Protein AF-A0A7C6DF35-F1 (afdb_monomer_lite)

Sequence (148 aa):
MKRKTLKITSYVAFIFALYNIFTLATGIDVTMYKDLLTVEELESFQSLLRTTTFISCILNLVVGYFFYKYTRLDDEALLAKRRYVIYFSIICIFFSLFVGILGFMSTGKNSTQNAIANRLLELEKLHREGLITDEEYERKKDDILNQL

Structure (mmCIF, N/CA/C/O backbone):
data_AF-A0A7C6DF35-F1
#
_entry.id   AF-A0A7C6DF35-F1
#
loop_
_atom_site.group_PDB
_atom_site.id
_atom_site.type_symbol
_atom_site.label_atom_id
_atom_site.label_alt_id
_atom_site.label_comp_id
_atom_site.label_asym_id
_atom_site.label_entity_id
_atom_site.label_seq_id
_atom_site.pdbx_PDB_ins_code
_atom_site.Cartn_x
_atom_site.Cartn_y
_atom_site.Cartn_z
_atom_site.occupancy
_atom_site.B_iso_or_equiv
_atom_site.auth_seq_id
_atom_site.auth_comp_id
_atom_site.auth_asym_id
_atom_site.auth_atom_id
_atom_site.pdbx_PDB_model_num
ATOM 1 N N . MET A 1 1 ? 17.637 -6.304 -22.166 1.00 73.94 1 MET A N 1
ATOM 2 C CA . MET A 1 1 ? 16.283 -6.244 -21.564 1.00 73.94 1 MET A CA 1
ATOM 3 C C . MET A 1 1 ? 15.316 -5.889 -22.678 1.00 73.94 1 MET A C 1
ATOM 5 O O . MET A 1 1 ? 15.603 -4.944 -23.397 1.00 73.94 1 MET A O 1
ATOM 9 N N . LYS A 1 2 ? 14.242 -6.656 -22.894 1.00 85.62 2 LYS A N 1
ATOM 10 C CA . LYS A 1 2 ? 13.338 -6.420 -24.034 1.00 85.62 2 LYS A CA 1
ATOM 11 C C . LYS A 1 2 ? 12.440 -5.208 -23.747 1.00 85.62 2 LYS A C 1
ATOM 13 O O . LYS A 1 2 ? 11.856 -5.134 -22.669 1.00 85.62 2 LYS A O 1
ATOM 18 N N . ARG A 1 3 ? 12.272 -4.291 -24.712 1.00 87.25 3 ARG A N 1
ATOM 19 C CA . ARG A 1 3 ? 11.403 -3.096 -24.579 1.00 87.25 3 ARG A CA 1
ATOM 20 C C . ARG A 1 3 ? 9.970 -3.448 -24.164 1.00 87.25 3 ARG A C 1
ATOM 22 O O . ARG A 1 3 ? 9.371 -2.753 -23.349 1.00 87.25 3 ARG A O 1
ATOM 29 N N . LYS A 1 4 ? 9.452 -4.579 -24.662 1.00 89.06 4 LYS A N 1
ATOM 30 C CA . LYS A 1 4 ? 8.141 -5.126 -24.277 1.00 89.06 4 LYS A CA 1
ATOM 31 C C . LYS A 1 4 ? 8.035 -5.365 -22.766 1.00 89.06 4 LYS A C 1
ATOM 33 O O . LYS A 1 4 ? 7.031 -4.990 -22.175 1.00 89.06 4 LYS A O 1
ATOM 38 N N . THR A 1 5 ? 9.074 -5.928 -22.144 1.00 87.00 5 THR A N 1
ATOM 39 C CA . THR A 1 5 ? 9.123 -6.152 -20.690 1.00 87.00 5 THR A CA 1
ATOM 40 C C . THR A 1 5 ? 9.025 -4.832 -19.943 1.00 87.00 5 THR A C 1
ATOM 42 O O . THR A 1 5 ? 8.190 -4.696 -19.065 1.00 87.00 5 THR A O 1
ATOM 45 N N . LEU A 1 6 ? 9.806 -3.834 -20.355 1.00 88.88 6 LEU A N 1
ATOM 46 C CA . LEU A 1 6 ? 9.829 -2.522 -19.715 1.00 88.88 6 LEU A CA 1
ATOM 47 C C . LEU A 1 6 ? 8.467 -1.811 -19.769 1.00 88.88 6 LEU A C 1
ATOM 49 O O . LEU A 1 6 ? 8.023 -1.224 -18.785 1.00 88.88 6 LEU A O 1
ATOM 53 N N . LYS A 1 7 ? 7.779 -1.920 -20.913 1.00 90.81 7 LYS A N 1
ATOM 54 C CA . LYS A 1 7 ? 6.426 -1.388 -21.096 1.00 90.81 7 LYS A CA 1
ATOM 55 C C . LYS A 1 7 ? 5.430 -2.076 -20.158 1.00 90.81 7 LYS A C 1
ATOM 57 O O . LYS A 1 7 ? 4.659 -1.395 -19.491 1.00 90.81 7 LYS A O 1
ATOM 62 N N . ILE A 1 8 ? 5.490 -3.404 -20.050 1.00 89.94 8 ILE A N 1
ATOM 63 C CA . ILE A 1 8 ? 4.659 -4.163 -19.104 1.00 89.94 8 ILE A CA 1
ATOM 64 C C . ILE A 1 8 ? 4.950 -3.723 -17.665 1.00 89.94 8 ILE A C 1
ATOM 66 O O . ILE A 1 8 ? 4.018 -3.394 -16.941 1.00 89.94 8 ILE A O 1
ATOM 70 N N . THR A 1 9 ? 6.222 -3.631 -17.267 1.00 89.19 9 THR A N 1
ATOM 71 C CA . THR A 1 9 ? 6.603 -3.191 -15.917 1.00 89.19 9 THR A CA 1
ATOM 72 C C . THR A 1 9 ? 6.098 -1.780 -15.613 1.00 89.19 9 THR A C 1
ATOM 74 O O . THR A 1 9 ? 5.626 -1.537 -14.507 1.00 89.19 9 THR A O 1
ATOM 77 N N . SER A 1 10 ? 6.118 -0.864 -16.591 1.00 92.56 10 SER A N 1
ATOM 78 C CA . SER A 1 10 ? 5.552 0.479 -16.408 1.00 92.56 10 SER A CA 1
ATOM 79 C C . SER A 1 10 ? 4.046 0.455 -16.133 1.00 92.56 10 SER A C 1
ATOM 81 O O . SER A 1 10 ? 3.584 1.127 -15.216 1.00 92.56 10 SER A O 1
ATOM 83 N N . TYR A 1 11 ? 3.283 -0.368 -16.861 1.00 92.62 11 TYR A N 1
ATOM 84 C CA . TYR A 1 11 ? 1.843 -0.503 -16.633 1.00 92.62 11 TYR A CA 1
ATOM 85 C C . TYR A 1 11 ? 1.525 -1.159 -15.295 1.00 92.62 11 TYR A C 1
ATOM 87 O O . TYR A 1 11 ? 0.626 -0.702 -14.599 1.00 92.62 11 TYR A O 1
ATOM 95 N N . VAL A 1 12 ? 2.288 -2.181 -14.908 1.00 90.56 12 VAL A N 1
ATOM 96 C CA . VAL A 1 12 ? 2.152 -2.822 -13.595 1.00 90.56 12 VAL A CA 1
ATOM 97 C C . VAL A 1 12 ? 2.377 -1.806 -12.472 1.00 90.56 12 VAL A C 1
ATOM 99 O O . VAL A 1 12 ? 1.575 -1.747 -11.545 1.00 90.56 12 VAL A O 1
ATOM 102 N N . ALA A 1 13 ? 3.399 -0.952 -12.580 1.00 90.38 13 ALA A N 1
ATOM 103 C CA . ALA A 1 13 ? 3.642 0.106 -11.600 1.00 90.38 13 ALA A CA 1
ATOM 104 C C . ALA A 1 13 ? 2.468 1.101 -11.513 1.00 90.38 13 ALA A C 1
ATOM 106 O O . ALA A 1 13 ? 2.035 1.444 -10.415 1.00 90.38 13 ALA A O 1
ATOM 107 N N . PHE A 1 14 ? 1.888 1.511 -12.647 1.00 93.00 14 PHE A N 1
ATOM 108 C CA . PHE A 1 14 ? 0.704 2.379 -12.642 1.00 93.00 14 PHE A CA 1
ATOM 109 C C . PHE A 1 14 ? -0.530 1.708 -12.029 1.00 93.00 14 PHE A C 1
ATOM 111 O O . PHE A 1 14 ? -1.252 2.353 -11.275 1.00 93.00 14 PHE A O 1
ATOM 118 N N . ILE A 1 15 ? -0.758 0.420 -12.300 1.00 91.12 15 ILE A N 1
ATOM 119 C CA . ILE A 1 15 ? -1.860 -0.339 -11.692 1.00 91.12 15 ILE A CA 1
ATOM 120 C C . ILE A 1 15 ? -1.689 -0.404 -10.170 1.00 91.12 15 ILE A C 1
ATOM 122 O O . ILE A 1 15 ? -2.646 -0.148 -9.444 1.00 91.12 15 ILE A O 1
ATOM 126 N N . PHE A 1 16 ? -0.477 -0.668 -9.671 1.00 88.00 16 PHE A N 1
ATOM 127 C CA . PHE A 1 16 ? -0.211 -0.651 -8.229 1.00 88.00 16 PHE A CA 1
ATOM 128 C C . PHE A 1 16 ? -0.390 0.736 -7.607 1.00 88.00 16 PHE A C 1
ATOM 130 O O . PHE A 1 16 ? -0.909 0.843 -6.499 1.00 88.00 16 PHE A O 1
ATOM 137 N N . ALA A 1 17 ? -0.009 1.805 -8.308 1.00 90.44 17 ALA A N 1
ATOM 138 C CA . ALA A 1 17 ? -0.283 3.160 -7.840 1.00 90.44 17 ALA A CA 1
ATOM 139 C C . ALA A 1 17 ? -1.793 3.427 -7.726 1.00 90.44 17 ALA A C 1
ATOM 141 O O . ALA A 1 17 ? -2.242 3.928 -6.700 1.00 90.44 17 ALA A O 1
ATOM 142 N N . LEU A 1 18 ? -2.584 3.038 -8.733 1.00 90.25 18 LEU A N 1
ATOM 143 C CA . LEU A 1 18 ? -4.046 3.164 -8.694 1.00 90.25 18 LEU A CA 1
ATOM 144 C C . LEU A 1 18 ? -4.664 2.350 -7.553 1.00 90.25 18 LEU A C 1
ATOM 146 O O . LEU A 1 18 ? -5.542 2.852 -6.857 1.00 90.25 18 LEU A O 1
ATOM 150 N N . TYR A 1 19 ? -4.174 1.131 -7.327 1.00 87.06 19 TYR A N 1
ATOM 151 C CA . TYR A 1 19 ? -4.583 0.315 -6.188 1.00 87.06 19 TYR A CA 1
ATOM 152 C C . TYR A 1 19 ? -4.292 1.020 -4.855 1.00 87.06 19 TYR A C 1
ATOM 154 O O . TYR A 1 19 ? -5.174 1.123 -4.012 1.00 87.06 19 TYR A O 1
ATOM 162 N N . ASN A 1 20 ? -3.094 1.586 -4.682 1.00 86.69 20 ASN A N 1
ATOM 163 C CA . ASN A 1 20 ? -2.745 2.329 -3.468 1.00 86.69 20 ASN A CA 1
ATOM 164 C C . ASN A 1 20 ? -3.617 3.582 -3.276 1.00 86.69 20 ASN A C 1
ATOM 166 O O . ASN A 1 20 ? -3.993 3.887 -2.146 1.00 86.69 20 ASN A O 1
ATOM 170 N N . ILE A 1 21 ? -3.966 4.294 -4.355 1.00 88.25 21 ILE A N 1
ATOM 171 C CA . ILE A 1 21 ? -4.901 5.433 -4.305 1.00 88.25 21 ILE A CA 1
ATOM 172 C C . ILE A 1 21 ? -6.273 4.969 -3.825 1.00 88.25 21 ILE A C 1
ATOM 174 O O . ILE A 1 21 ? -6.862 5.609 -2.958 1.00 88.25 21 ILE A O 1
ATOM 178 N N . PHE A 1 22 ? -6.767 3.853 -4.363 1.00 85.25 22 PHE A N 1
ATOM 179 C CA . PHE A 1 22 ? -8.034 3.274 -3.937 1.00 85.25 22 PHE A CA 1
ATOM 180 C C . PHE A 1 22 ? -8.005 2.912 -2.447 1.00 85.25 22 PHE A C 1
ATOM 182 O O . PHE A 1 22 ? -8.880 3.356 -1.715 1.00 85.25 22 PHE A O 1
ATOM 189 N N . THR A 1 23 ? -6.959 2.225 -1.979 1.00 83.00 23 THR A N 1
ATOM 190 C CA . THR A 1 23 ? -6.769 1.879 -0.559 1.00 83.00 23 THR A CA 1
ATOM 191 C C . THR A 1 23 ? -6.755 3.112 0.350 1.00 83.00 23 THR A C 1
ATOM 193 O O . THR A 1 23 ? -7.338 3.101 1.432 1.00 83.00 23 THR A O 1
ATOM 196 N N . LEU A 1 24 ? -6.114 4.204 -0.079 1.00 85.25 24 LEU A N 1
ATOM 197 C CA . LEU A 1 24 ? -6.136 5.468 0.663 1.00 85.25 24 LEU A CA 1
ATOM 198 C C . LEU A 1 24 ? -7.535 6.092 0.695 1.00 85.25 24 LEU A C 1
ATOM 200 O O . LEU A 1 24 ? -7.938 6.609 1.735 1.00 85.25 24 LEU A O 1
ATOM 204 N N . ALA A 1 25 ? -8.269 6.036 -0.419 1.00 80.00 25 ALA A N 1
ATOM 205 C CA . ALA A 1 25 ? -9.609 6.604 -0.543 1.00 80.00 25 ALA A CA 1
ATOM 206 C C . ALA A 1 25 ? -10.658 5.827 0.267 1.00 80.00 25 ALA A C 1
ATOM 208 O O . ALA A 1 25 ? -11.532 6.439 0.875 1.00 80.00 25 ALA A O 1
ATOM 209 N N . THR A 1 26 ? -10.564 4.496 0.311 1.00 79.06 26 THR A N 1
ATOM 210 C CA . THR A 1 26 ? -11.449 3.649 1.127 1.00 79.06 26 THR A CA 1
ATOM 211 C C . THR A 1 26 ? -11.113 3.695 2.614 1.00 79.06 26 THR A C 1
ATOM 213 O O . THR A 1 26 ? -11.921 3.274 3.436 1.00 79.06 26 THR A O 1
ATOM 216 N N . GLY A 1 27 ? -9.935 4.216 2.962 1.00 76.75 27 GLY A N 1
ATOM 217 C CA . GLY A 1 27 ? -9.399 4.179 4.312 1.00 76.75 27 GLY A CA 1
ATOM 218 C C . GLY A 1 27 ? -8.765 2.827 4.645 1.00 76.75 27 GLY A C 1
ATOM 219 O O . GLY A 1 27 ? -9.143 1.781 4.123 1.00 76.75 27 GLY A O 1
ATOM 220 N N . ILE A 1 28 ? -7.773 2.877 5.533 1.00 77.56 28 ILE A N 1
ATOM 221 C CA . ILE A 1 28 ? -7.116 1.703 6.113 1.00 77.56 28 ILE A CA 1
ATOM 222 C C . ILE A 1 28 ? -7.735 1.486 7.493 1.00 77.56 28 ILE A C 1
ATOM 224 O O . ILE A 1 28 ? -7.600 2.356 8.363 1.00 77.56 28 ILE A O 1
ATOM 228 N N . ASP A 1 29 ? -8.432 0.368 7.673 1.00 74.62 29 ASP A N 1
ATOM 229 C CA . ASP A 1 29 ? -9.060 -0.015 8.936 1.00 74.62 29 ASP A CA 1
ATOM 230 C C . ASP A 1 29 ? -8.077 -0.841 9.774 1.00 74.62 29 ASP A C 1
ATOM 232 O O . ASP A 1 29 ? -7.651 -1.909 9.372 1.00 74.62 29 ASP A O 1
ATOM 236 N N . VAL A 1 30 ? -7.673 -0.353 10.943 1.00 76.31 30 VAL A N 1
ATOM 237 C CA . VAL A 1 30 ? -6.742 -1.077 11.830 1.00 76.31 30 VAL A CA 1
ATOM 238 C C . VAL A 1 30 ? -7.447 -1.693 13.036 1.00 76.31 30 VAL A C 1
ATOM 240 O O . VAL A 1 30 ? -6.792 -2.133 13.974 1.00 76.31 30 VAL A O 1
ATOM 243 N N . THR A 1 31 ? -8.781 -1.754 13.034 1.00 72.00 31 THR A N 1
ATOM 244 C CA . THR A 1 31 ? -9.586 -2.220 14.177 1.00 72.00 31 THR A CA 1
ATOM 245 C C . THR A 1 31 ? -9.242 -3.628 14.662 1.00 72.00 31 THR A C 1
ATOM 247 O O . THR A 1 31 ? -9.450 -3.912 15.840 1.00 72.00 31 THR A O 1
ATOM 250 N N . MET A 1 32 ? -8.661 -4.479 13.811 1.00 71.19 32 MET A N 1
ATOM 251 C CA . MET A 1 32 ? -8.148 -5.799 14.195 1.00 71.19 32 MET A CA 1
ATOM 252 C C . MET A 1 32 ? -7.062 -5.738 15.289 1.00 71.19 32 MET A C 1
ATOM 254 O O . MET A 1 32 ? -6.876 -6.709 16.013 1.00 71.19 32 MET A O 1
ATOM 258 N N . TYR A 1 33 ? -6.369 -4.606 15.447 1.00 73.25 33 TYR A N 1
ATOM 259 C CA . TYR A 1 33 ? -5.295 -4.433 16.430 1.00 73.25 33 TYR A CA 1
ATOM 260 C C . TYR A 1 33 ? -5.742 -3.773 17.739 1.00 73.25 33 TYR A C 1
ATOM 262 O O . TYR A 1 33 ? -4.905 -3.530 18.603 1.00 73.25 33 TYR A O 1
ATOM 270 N N . LYS A 1 34 ? -7.041 -3.494 17.914 1.00 75.56 34 LYS A N 1
ATOM 271 C CA . LYS A 1 34 ? -7.570 -2.830 19.121 1.00 75.56 34 LYS A CA 1
ATOM 272 C C . LYS A 1 34 ? -7.282 -3.586 20.421 1.00 75.56 34 LYS A C 1
ATOM 274 O O . LYS A 1 34 ? -7.133 -2.946 21.452 1.00 75.56 34 LYS A O 1
ATOM 279 N N . ASP A 1 35 ? -7.176 -4.912 20.360 1.00 75.75 35 ASP A N 1
ATOM 280 C CA . ASP A 1 35 ? -6.895 -5.755 21.533 1.00 75.75 35 ASP A CA 1
ATOM 281 C C . ASP A 1 35 ? -5.389 -5.873 21.833 1.00 75.75 35 ASP A C 1
ATOM 283 O O . ASP A 1 35 ? -4.993 -6.369 22.884 1.00 75.75 35 ASP A O 1
ATOM 287 N N . LEU A 1 36 ? -4.540 -5.441 20.893 1.00 75.06 36 LEU A N 1
ATOM 288 C CA . LEU A 1 36 ? -3.078 -5.541 20.964 1.00 75.06 36 LEU A CA 1
ATOM 289 C C . LEU A 1 36 ? -2.405 -4.195 21.247 1.00 75.06 36 LEU A C 1
ATOM 291 O O . LEU A 1 36 ? -1.290 -4.178 21.759 1.00 75.06 36 LEU A O 1
ATOM 295 N N . LEU A 1 37 ? -3.052 -3.091 20.875 1.00 77.00 37 LEU A N 1
ATOM 296 C CA . LEU A 1 37 ? -2.496 -1.744 20.909 1.00 77.00 37 LEU A CA 1
ATOM 297 C C . LEU A 1 37 ? -3.410 -0.808 21.696 1.00 77.00 37 LEU A C 1
ATOM 299 O O . LEU A 1 37 ? -4.636 -0.888 21.612 1.00 77.00 37 LEU A O 1
ATOM 303 N N . THR A 1 38 ? -2.808 0.131 22.417 1.00 83.12 38 THR A N 1
ATOM 304 C CA . THR A 1 38 ? -3.532 1.260 23.008 1.00 83.12 38 THR A CA 1
ATOM 305 C C . THR A 1 38 ? -4.142 2.151 21.917 1.00 83.12 38 THR A C 1
ATOM 307 O O . THR A 1 38 ? -3.752 2.098 20.750 1.00 83.12 38 THR A O 1
ATOM 310 N N . VAL A 1 39 ? -5.102 3.009 22.283 1.00 77.88 39 VAL A N 1
ATOM 311 C CA . VAL A 1 39 ? -5.752 3.932 21.329 1.00 77.88 39 VAL A CA 1
ATOM 312 C C . VAL A 1 39 ? -4.727 4.836 20.631 1.00 77.88 39 VAL A C 1
ATOM 314 O O . VAL A 1 39 ? -4.791 5.006 19.416 1.00 77.88 39 VAL A O 1
ATOM 317 N N . GLU A 1 40 ? -3.749 5.357 21.374 1.00 79.75 40 GLU A N 1
ATOM 318 C CA . GLU A 1 40 ? -2.692 6.221 20.832 1.00 79.75 40 GLU A CA 1
ATOM 319 C C . GLU A 1 40 ? -1.771 5.462 19.859 1.00 79.75 40 GLU A C 1
ATOM 321 O O . GLU A 1 40 ? -1.459 5.946 18.768 1.00 79.75 40 GLU A O 1
ATOM 326 N N . GLU A 1 41 ? -1.389 4.228 20.202 1.00 80.81 41 GLU A N 1
ATOM 327 C CA . GLU A 1 41 ? -0.605 3.361 19.316 1.00 80.81 41 GLU A CA 1
ATOM 328 C C . GLU A 1 41 ? -1.377 2.993 18.046 1.00 80.81 41 GLU A C 1
ATOM 330 O O . GLU A 1 41 ? -0.788 2.925 16.967 1.00 80.81 41 GLU A O 1
ATOM 335 N N . LEU A 1 42 ? -2.694 2.802 18.147 1.00 82.19 42 LEU A N 1
ATOM 336 C CA . LEU A 1 42 ? -3.561 2.492 17.015 1.00 82.19 42 LEU A CA 1
ATOM 337 C C . LEU A 1 42 ? -3.648 3.663 16.027 1.00 82.19 42 LEU A C 1
ATOM 339 O O . LEU A 1 42 ? -3.529 3.460 14.817 1.00 82.19 42 LEU A O 1
ATOM 343 N N . GLU A 1 43 ? -3.824 4.887 16.529 1.00 81.56 43 GLU A N 1
ATOM 344 C CA . GLU A 1 43 ? -3.841 6.103 15.708 1.00 81.56 43 GLU A CA 1
ATOM 345 C C . GLU A 1 43 ? -2.485 6.344 15.035 1.00 81.56 43 GLU A C 1
ATOM 347 O O . GLU A 1 43 ? -2.418 6.610 13.829 1.00 81.56 43 GLU A O 1
ATOM 352 N N . SER A 1 44 ? -1.394 6.177 15.790 1.00 83.75 44 SER A N 1
ATOM 353 C CA . SER A 1 44 ? -0.026 6.267 15.272 1.00 83.75 44 SER A CA 1
ATOM 354 C C . SER A 1 44 ? 0.231 5.223 14.180 1.00 83.75 44 SER A C 1
ATOM 356 O O . SER A 1 44 ? 0.721 5.551 13.094 1.00 83.75 44 SER A O 1
ATOM 358 N N . PHE A 1 45 ? -0.192 3.977 14.406 1.00 84.50 45 PHE A N 1
ATOM 359 C CA . PHE A 1 45 ? -0.072 2.895 13.435 1.00 84.50 45 PHE A CA 1
ATOM 360 C C . PHE A 1 45 ? -0.890 3.171 12.168 1.00 84.50 45 PHE A C 1
ATOM 362 O O . PHE A 1 45 ? -0.377 3.035 11.055 1.00 84.50 45 PHE A O 1
ATOM 369 N N . GLN A 1 46 ? -2.132 3.642 12.301 1.00 85.56 46 GLN A N 1
ATOM 370 C CA . GLN A 1 46 ? -2.962 4.016 11.156 1.00 85.56 46 GLN A CA 1
ATOM 371 C C . GLN A 1 46 ? -2.338 5.163 10.347 1.00 85.56 46 GLN A C 1
ATOM 373 O O . GLN A 1 46 ? -2.337 5.126 9.112 1.00 85.56 46 GLN A O 1
ATOM 378 N N . SER A 1 47 ? -1.787 6.171 11.027 1.00 86.69 47 SER A N 1
ATOM 379 C CA . SER A 1 47 ? -1.079 7.291 10.401 1.00 86.69 47 SER A CA 1
ATOM 380 C C . SER A 1 47 ? 0.162 6.822 9.634 1.00 86.69 47 SER A C 1
ATOM 382 O O . SER A 1 47 ? 0.368 7.208 8.474 1.00 86.69 47 SER A O 1
ATOM 384 N N . LEU A 1 48 ? 0.945 5.916 10.230 1.00 87.25 48 LEU A N 1
ATOM 385 C CA . LEU A 1 48 ? 2.101 5.296 9.591 1.00 87.25 48 LEU A CA 1
ATOM 386 C C . LEU A 1 48 ? 1.688 4.545 8.319 1.00 87.25 48 LEU A C 1
ATOM 388 O O . LEU A 1 48 ? 2.248 4.804 7.255 1.00 87.25 48 LEU A O 1
ATOM 392 N N . LEU A 1 49 ? 0.662 3.689 8.391 1.00 87.00 49 LEU A N 1
ATOM 393 C CA . LEU A 1 49 ? 0.173 2.925 7.239 1.00 87.00 49 LEU A CA 1
ATOM 394 C C . LEU A 1 49 ? -0.287 3.824 6.090 1.00 87.00 49 LEU A C 1
ATOM 396 O O . LEU A 1 49 ? 0.067 3.579 4.931 1.00 87.00 49 LEU A O 1
ATOM 400 N N . ARG A 1 50 ? -1.040 4.889 6.389 1.00 87.38 50 ARG A N 1
ATOM 401 C CA . ARG A 1 50 ? -1.479 5.864 5.377 1.00 87.38 50 ARG A CA 1
ATOM 402 C C . ARG A 1 50 ? -0.285 6.559 4.731 1.00 87.38 50 ARG A C 1
ATOM 404 O O . ARG A 1 50 ? -0.207 6.634 3.506 1.00 87.38 50 ARG A O 1
ATOM 411 N N . THR A 1 51 ? 0.676 7.001 5.538 1.00 89.56 51 THR A N 1
ATOM 412 C CA . THR A 1 51 ? 1.881 7.687 5.056 1.00 89.56 51 THR A CA 1
ATOM 413 C C . THR A 1 51 ? 2.733 6.770 4.178 1.00 89.56 51 THR A C 1
ATOM 415 O O . THR A 1 51 ? 3.125 7.153 3.074 1.00 89.56 51 THR A O 1
ATOM 418 N N . THR A 1 52 ? 2.970 5.526 4.601 1.0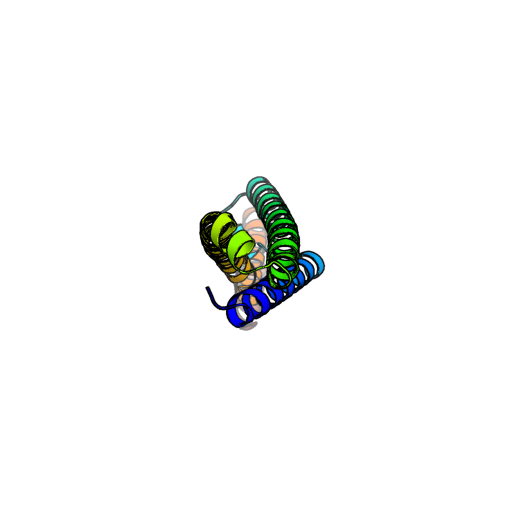0 88.19 52 THR A N 1
ATOM 419 C CA . THR A 1 52 ? 3.729 4.546 3.812 1.00 88.19 52 THR A CA 1
ATOM 420 C C . THR A 1 52 ? 3.012 4.193 2.506 1.00 88.19 52 THR A C 1
ATOM 422 O O . THR A 1 52 ? 3.654 4.116 1.456 1.00 88.19 52 THR A O 1
ATOM 425 N N . THR A 1 53 ? 1.685 4.042 2.532 1.00 88.50 53 THR A N 1
ATOM 426 C CA . THR A 1 53 ? 0.883 3.770 1.326 1.00 88.50 53 THR A CA 1
ATOM 427 C C . THR A 1 53 ? 0.949 4.937 0.338 1.00 88.50 53 THR A C 1
ATOM 429 O O . THR A 1 53 ? 1.127 4.727 -0.864 1.00 88.50 53 THR A O 1
ATOM 432 N N . PHE A 1 54 ? 0.895 6.175 0.836 1.00 91.00 54 PHE A N 1
ATOM 433 C CA . PHE A 1 54 ? 1.043 7.381 0.023 1.00 91.00 54 PHE A CA 1
ATOM 434 C C . PHE A 1 54 ? 2.428 7.480 -0.630 1.00 91.00 54 PHE A C 1
ATOM 436 O O . PHE A 1 54 ? 2.529 7.689 -1.841 1.00 91.00 54 PHE A O 1
ATOM 443 N N . ILE A 1 55 ? 3.499 7.239 0.132 1.00 91.12 55 ILE A N 1
ATOM 444 C CA . ILE A 1 55 ? 4.871 7.214 -0.401 1.00 91.12 55 ILE A CA 1
ATOM 445 C C . ILE A 1 55 ? 5.013 6.127 -1.475 1.00 91.12 55 ILE A C 1
ATOM 447 O O . ILE A 1 55 ? 5.560 6.385 -2.548 1.00 91.12 55 ILE A O 1
ATOM 451 N N . SER A 1 56 ? 4.476 4.930 -1.223 1.00 89.50 56 SER A N 1
ATOM 452 C CA . SER A 1 56 ? 4.481 3.817 -2.181 1.00 89.50 56 SER A CA 1
ATOM 453 C C . SER A 1 56 ? 3.745 4.169 -3.478 1.00 89.50 56 SER A C 1
ATOM 455 O O . SER A 1 56 ? 4.220 3.861 -4.573 1.00 89.50 56 SER A O 1
ATOM 457 N N . CYS A 1 57 ? 2.621 4.885 -3.386 1.00 91.38 57 CYS A N 1
ATOM 458 C CA . CYS A 1 57 ? 1.909 5.407 -4.550 1.00 91.38 57 CYS A CA 1
ATOM 459 C C . CYS A 1 57 ? 2.794 6.336 -5.395 1.00 91.38 57 CYS A C 1
ATOM 461 O O . CYS A 1 57 ? 2.945 6.111 -6.598 1.00 91.38 57 CYS A O 1
ATOM 463 N N . ILE A 1 58 ? 3.417 7.347 -4.779 1.00 92.38 58 ILE A N 1
ATOM 464 C CA . ILE A 1 58 ? 4.300 8.286 -5.489 1.00 92.38 58 ILE A CA 1
ATOM 465 C C . ILE A 1 58 ? 5.466 7.537 -6.138 1.00 92.38 58 ILE A C 1
ATOM 467 O O . ILE A 1 58 ? 5.757 7.750 -7.316 1.00 92.38 58 ILE A O 1
ATOM 471 N N . LEU A 1 59 ? 6.105 6.627 -5.399 1.00 91.31 59 LEU A N 1
ATOM 472 C CA . LEU A 1 59 ? 7.224 5.833 -5.896 1.00 91.31 59 LEU A CA 1
ATOM 473 C C . LEU A 1 59 ? 6.828 5.033 -7.146 1.00 91.31 59 LEU A C 1
ATOM 475 O O . LEU A 1 59 ? 7.531 5.079 -8.156 1.00 91.31 59 LEU A O 1
ATOM 479 N N . ASN A 1 60 ? 5.681 4.352 -7.109 1.00 90.69 60 ASN A N 1
ATOM 480 C CA . ASN A 1 60 ? 5.183 3.564 -8.234 1.00 90.69 60 ASN A CA 1
ATOM 481 C C . ASN A 1 60 ? 4.828 4.433 -9.452 1.00 90.69 60 ASN A C 1
ATOM 483 O O . ASN A 1 60 ? 5.144 4.049 -10.579 1.00 90.69 60 ASN A O 1
ATOM 487 N N . LEU A 1 61 ? 4.260 5.629 -9.255 1.00 93.38 61 LEU A N 1
ATOM 488 C CA . LEU A 1 61 ? 4.017 6.580 -10.349 1.00 93.38 61 LEU A CA 1
ATOM 489 C C . LEU A 1 61 ? 5.324 7.055 -10.991 1.00 93.38 61 LEU A C 1
ATOM 491 O O . LEU A 1 61 ? 5.450 7.053 -12.218 1.00 93.38 61 LEU A O 1
ATOM 495 N N . VAL A 1 62 ? 6.310 7.427 -10.173 1.00 93.19 62 VAL A N 1
ATOM 496 C CA . VAL A 1 62 ? 7.614 7.917 -10.637 1.00 93.19 62 VAL A CA 1
ATOM 497 C C . VAL A 1 62 ? 8.362 6.820 -11.396 1.00 93.19 62 VAL A C 1
ATOM 499 O O . VAL A 1 62 ? 8.824 7.045 -12.517 1.00 93.19 62 VAL A O 1
ATOM 502 N N . VAL A 1 63 ? 8.443 5.612 -10.833 1.00 91.50 63 VAL A N 1
ATOM 503 C CA . VAL A 1 63 ? 9.104 4.469 -11.478 1.00 91.50 63 VAL A CA 1
ATOM 504 C C . VAL A 1 63 ? 8.371 4.057 -12.753 1.00 91.50 63 VAL A C 1
ATOM 506 O O . VAL A 1 63 ? 9.014 3.865 -13.787 1.00 91.50 63 VAL A O 1
ATOM 509 N N . GLY A 1 64 ? 7.036 3.996 -12.719 1.00 92.62 64 GLY A N 1
ATOM 510 C CA . GLY A 1 64 ? 6.209 3.723 -13.892 1.00 92.62 64 GLY A CA 1
ATOM 511 C C . GLY A 1 64 ? 6.474 4.720 -15.020 1.00 92.62 64 GLY A C 1
ATOM 512 O O . GLY A 1 64 ? 6.726 4.318 -16.158 1.00 92.62 64 GLY A O 1
ATOM 513 N N . TYR A 1 65 ? 6.529 6.015 -14.698 1.00 94.44 65 TYR A N 1
ATOM 514 C CA . TYR A 1 65 ? 6.851 7.073 -15.655 1.00 94.44 65 TYR A CA 1
ATOM 515 C C . TYR A 1 65 ? 8.253 6.915 -16.254 1.00 94.44 65 TY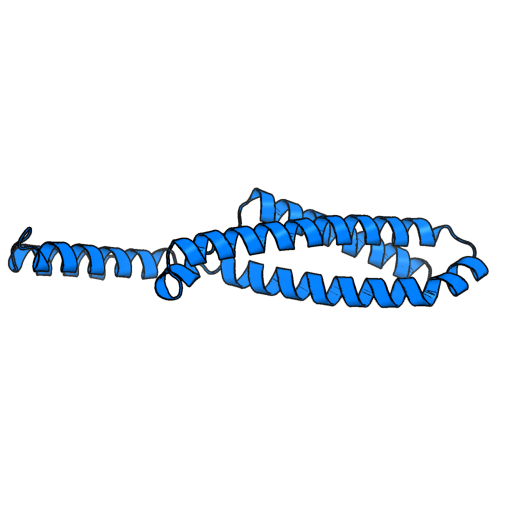R A C 1
ATOM 517 O O . TYR A 1 65 ? 8.409 6.960 -17.479 1.00 94.44 65 TYR A O 1
ATOM 525 N N . PHE A 1 66 ? 9.277 6.680 -15.427 1.00 93.31 66 PHE A N 1
ATOM 526 C CA . PHE A 1 66 ? 10.640 6.483 -15.922 1.00 93.31 66 PHE A CA 1
ATOM 527 C C . PHE A 1 66 ? 10.752 5.248 -16.814 1.00 93.31 66 PHE A C 1
ATOM 529 O O . PHE A 1 66 ? 11.348 5.328 -17.888 1.00 93.31 66 PHE A O 1
ATOM 536 N N . PHE A 1 67 ? 10.147 4.126 -16.425 1.00 93.06 67 PHE A N 1
ATOM 537 C CA . PHE A 1 67 ? 10.168 2.907 -17.232 1.00 93.06 67 PHE A CA 1
ATOM 538 C C . PHE A 1 67 ? 9.425 3.098 -18.547 1.00 93.06 67 PHE A C 1
ATOM 540 O O . PHE A 1 67 ? 9.936 2.699 -19.590 1.00 93.06 67 PHE A O 1
ATOM 547 N N . TYR A 1 68 ? 8.282 3.785 -18.533 1.00 93.75 68 TYR A N 1
ATOM 548 C CA . TYR A 1 68 ? 7.576 4.140 -19.757 1.00 93.75 68 TYR A CA 1
ATOM 549 C C . TYR A 1 68 ? 8.444 5.016 -20.669 1.00 93.75 68 TYR A C 1
ATOM 551 O O . TYR A 1 68 ? 8.587 4.712 -21.854 1.00 93.75 68 TYR A O 1
ATOM 559 N N . LYS A 1 69 ? 9.103 6.049 -20.131 1.00 93.81 69 LYS A N 1
ATOM 560 C CA . LYS A 1 69 ? 10.014 6.913 -20.897 1.00 93.81 69 LYS A CA 1
ATOM 561 C C . LYS A 1 69 ? 11.182 6.125 -21.496 1.00 93.81 69 LYS A C 1
ATOM 563 O O . LYS A 1 69 ? 11.515 6.307 -22.664 1.00 93.81 69 LYS A O 1
ATOM 568 N N . TYR A 1 70 ? 11.762 5.204 -20.733 1.00 92.44 70 TYR A N 1
ATOM 569 C CA . TYR A 1 70 ? 12.867 4.354 -21.175 1.00 92.44 70 TYR A CA 1
ATOM 570 C C . TYR A 1 70 ? 12.489 3.389 -22.310 1.00 92.44 70 TYR A C 1
ATOM 572 O O . TYR A 1 70 ? 13.378 2.931 -23.021 1.00 92.44 70 TYR A O 1
ATOM 580 N N . THR A 1 71 ? 11.198 3.121 -22.558 1.00 91.19 71 THR A N 1
ATOM 581 C CA . THR A 1 71 ? 10.779 2.324 -23.733 1.00 91.19 71 THR A CA 1
ATOM 582 C C . THR A 1 71 ? 11.105 3.008 -25.064 1.00 91.19 71 THR A C 1
ATOM 584 O O . THR A 1 71 ? 11.218 2.333 -26.091 1.00 91.19 71 THR A O 1
ATOM 587 N N . ARG A 1 72 ? 11.263 4.339 -25.037 1.00 91.75 72 ARG A N 1
ATOM 588 C CA . ARG A 1 72 ? 11.526 5.192 -26.201 1.00 91.75 72 ARG A CA 1
ATOM 589 C C . ARG A 1 72 ? 13.010 5.499 -26.411 1.00 91.75 72 ARG A C 1
ATOM 591 O O . ARG A 1 72 ? 13.330 6.179 -27.374 1.00 91.75 72 ARG A O 1
ATOM 598 N N . LEU A 1 73 ? 13.894 5.042 -25.521 1.00 92.44 73 LEU A N 1
ATOM 599 C CA . LEU A 1 73 ? 15.337 5.242 -25.666 1.00 92.44 73 LEU A CA 1
ATOM 600 C C . LEU A 1 73 ? 15.931 4.287 -26.702 1.00 92.44 73 LEU A C 1
ATOM 602 O O . LEU A 1 73 ? 15.405 3.193 -26.913 1.00 92.44 73 LEU A O 1
ATOM 606 N N . ASP A 1 74 ? 17.055 4.686 -27.288 1.00 93.00 74 ASP A N 1
ATOM 607 C CA . ASP A 1 74 ? 17.886 3.815 -28.115 1.00 93.00 74 ASP A CA 1
ATOM 608 C C . ASP A 1 74 ? 18.546 2.711 -27.282 1.00 93.00 74 ASP A C 1
ATOM 610 O O . ASP A 1 74 ? 18.679 2.814 -26.057 1.00 93.00 74 ASP A O 1
ATOM 614 N N . ASP A 1 75 ? 18.957 1.629 -27.944 1.00 91.12 75 ASP A N 1
ATOM 615 C CA . ASP A 1 75 ? 19.402 0.415 -27.255 1.00 91.12 75 ASP A CA 1
ATOM 616 C C . ASP A 1 75 ? 20.694 0.637 -26.442 1.00 91.12 75 ASP A C 1
ATOM 618 O O . ASP A 1 75 ? 20.821 0.094 -25.340 1.00 91.12 75 ASP A O 1
ATOM 622 N N . GLU A 1 76 ? 21.604 1.499 -26.910 1.00 92.44 76 GLU A N 1
ATOM 623 C CA . GLU A 1 76 ? 22.817 1.894 -26.174 1.00 92.44 76 GLU A CA 1
ATOM 624 C C . GLU A 1 76 ? 22.487 2.669 -24.889 1.00 92.44 76 GLU A C 1
ATOM 626 O O . GLU A 1 76 ? 22.974 2.345 -23.799 1.00 92.44 76 GLU A O 1
ATOM 631 N N . ALA A 1 77 ? 21.587 3.652 -24.983 1.00 90.06 77 ALA A N 1
ATOM 632 C CA . ALA A 1 77 ? 21.132 4.430 -23.833 1.00 90.06 77 ALA A CA 1
ATOM 633 C C . ALA A 1 77 ? 20.370 3.553 -22.822 1.00 90.06 77 ALA A C 1
ATOM 635 O O . ALA A 1 77 ? 20.514 3.714 -21.605 1.00 90.06 77 ALA A O 1
ATOM 636 N N . LEU A 1 78 ? 19.590 2.582 -23.308 1.00 89.25 78 LEU A N 1
ATOM 637 C CA . LEU A 1 78 ? 18.882 1.618 -22.468 1.00 89.25 78 LEU A CA 1
ATOM 638 C C . LEU A 1 78 ? 19.849 0.692 -21.716 1.00 89.25 78 LEU A C 1
ATOM 640 O O . LEU A 1 78 ? 19.636 0.403 -20.534 1.00 89.25 78 LEU A O 1
ATOM 644 N N . LEU A 1 79 ? 20.924 0.246 -22.372 1.00 88.69 79 LEU A N 1
ATOM 645 C CA . LEU A 1 79 ? 21.988 -0.551 -21.757 1.00 88.69 79 LEU A CA 1
ATOM 646 C C . LEU A 1 79 ? 22.661 0.204 -20.606 1.00 88.69 79 LEU A C 1
ATOM 648 O O . LEU A 1 79 ? 22.811 -0.364 -19.520 1.00 88.69 79 LEU A O 1
ATOM 652 N N . ALA A 1 80 ? 22.958 1.493 -20.790 1.00 91.12 80 ALA A N 1
ATOM 653 C CA . ALA A 1 80 ? 23.529 2.338 -19.741 1.00 91.12 80 ALA A CA 1
ATOM 654 C C . ALA A 1 80 ? 22.606 2.473 -18.512 1.00 91.12 80 ALA A C 1
ATOM 656 O O . ALA A 1 80 ? 23.074 2.551 -17.373 1.00 91.12 80 ALA A O 1
ATOM 657 N N . LYS A 1 81 ? 21.281 2.451 -18.713 1.00 90.25 81 LYS A N 1
ATOM 658 C CA . LYS A 1 81 ? 20.281 2.557 -17.633 1.00 90.25 81 LYS A CA 1
ATOM 659 C C . LYS A 1 81 ? 19.824 1.213 -17.058 1.00 90.25 81 LYS A C 1
ATOM 661 O O . LYS A 1 81 ? 19.075 1.197 -16.081 1.00 90.25 81 LYS A O 1
ATOM 666 N N . ARG A 1 82 ? 20.307 0.081 -17.584 1.00 86.75 82 ARG A N 1
ATOM 667 C CA . ARG A 1 82 ? 19.877 -1.273 -17.183 1.00 86.75 82 ARG A CA 1
ATOM 668 C C . ARG A 1 82 ? 19.981 -1.525 -15.677 1.00 86.75 82 ARG A C 1
ATOM 670 O O . ARG A 1 82 ? 19.061 -2.097 -15.101 1.00 86.75 82 ARG A O 1
ATOM 677 N N . ARG A 1 83 ? 21.080 -1.101 -15.042 1.00 87.38 83 ARG A N 1
ATOM 678 C CA . ARG A 1 83 ? 21.291 -1.283 -13.594 1.00 87.38 83 ARG A CA 1
ATOM 679 C C . ARG A 1 83 ? 20.222 -0.564 -12.772 1.00 87.38 83 ARG A C 1
ATOM 681 O O . ARG A 1 83 ? 19.619 -1.180 -11.903 1.00 87.38 83 ARG A O 1
ATOM 688 N N . TYR A 1 84 ? 19.915 0.686 -13.115 1.00 87.75 84 TYR A N 1
ATOM 689 C CA . TYR A 1 84 ? 18.866 1.462 -12.448 1.00 87.75 84 TYR A CA 1
ATOM 690 C C . TYR A 1 84 ? 17.502 0.785 -12.547 1.00 87.75 84 TYR A C 1
ATOM 692 O O . TYR A 1 84 ? 16.805 0.674 -11.546 1.00 87.75 84 TYR A O 1
ATOM 700 N N . VAL A 1 85 ? 17.141 0.282 -13.730 1.00 86.69 85 VAL A N 1
ATOM 701 C CA . VAL A 1 85 ? 15.858 -0.409 -13.918 1.00 86.69 85 VAL A CA 1
ATOM 702 C C . VAL A 1 85 ? 15.744 -1.632 -13.012 1.00 86.69 85 VAL A C 1
ATOM 704 O O . VAL A 1 85 ? 14.699 -1.838 -12.400 1.00 86.69 85 VAL A O 1
ATOM 707 N N . ILE A 1 86 ? 16.817 -2.414 -12.876 1.00 86.69 86 ILE A N 1
ATOM 708 C CA . ILE A 1 86 ? 16.832 -3.586 -11.992 1.00 86.69 86 ILE A CA 1
ATOM 709 C C . ILE A 1 86 ? 16.688 -3.157 -10.526 1.00 86.69 86 ILE A C 1
ATOM 711 O O . ILE A 1 86 ? 15.808 -3.674 -9.842 1.00 86.69 86 ILE A O 1
ATOM 715 N N . TYR A 1 87 ? 17.483 -2.187 -10.059 1.00 88.62 87 TYR A N 1
ATOM 716 C CA . TYR A 1 87 ? 17.417 -1.718 -8.669 1.00 88.62 87 TYR A CA 1
ATOM 717 C C . TYR A 1 87 ? 16.030 -1.184 -8.298 1.00 88.62 87 TYR A C 1
ATOM 719 O O . TYR A 1 87 ? 15.460 -1.609 -7.296 1.00 88.62 87 TYR A O 1
ATOM 727 N N . PHE A 1 88 ? 15.451 -0.319 -9.134 1.00 86.62 88 PHE A N 1
ATOM 728 C CA . P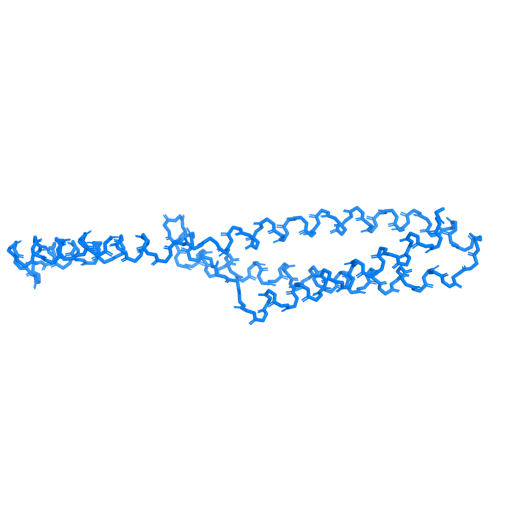HE A 1 88 ? 14.112 0.218 -8.887 1.00 86.62 88 PHE A CA 1
ATOM 729 C C . PHE A 1 88 ? 13.030 -0.862 -8.933 1.00 86.62 88 PHE A C 1
ATOM 731 O O . PHE A 1 88 ? 12.115 -0.825 -8.119 1.00 86.62 88 PHE A O 1
ATOM 738 N N . SER A 1 89 ? 13.149 -1.855 -9.820 1.00 84.75 89 SER A N 1
ATOM 739 C CA . SER A 1 89 ? 12.190 -2.968 -9.869 1.00 84.75 89 SER A CA 1
ATOM 740 C C . SER A 1 89 ? 12.196 -3.777 -8.571 1.00 84.75 89 SER A C 1
ATOM 742 O O . SER A 1 89 ? 11.133 -4.101 -8.052 1.00 84.75 89 SER A O 1
ATOM 744 N N . ILE A 1 90 ? 13.382 -4.069 -8.023 1.00 86.94 90 ILE A N 1
ATOM 745 C CA . ILE A 1 90 ? 13.519 -4.796 -6.754 1.00 86.94 90 ILE A CA 1
ATOM 746 C C . ILE A 1 90 ? 12.900 -3.985 -5.610 1.00 86.94 90 ILE A C 1
ATOM 748 O O . ILE A 1 90 ? 12.076 -4.514 -4.869 1.00 86.94 90 ILE A O 1
ATOM 752 N N . ILE A 1 91 ? 13.241 -2.696 -5.503 1.00 86.06 91 ILE A N 1
ATOM 753 C CA . ILE A 1 91 ? 12.707 -1.807 -4.459 1.00 86.06 91 ILE A CA 1
ATOM 754 C C . ILE A 1 91 ? 11.178 -1.735 -4.534 1.00 86.06 91 ILE A C 1
ATOM 756 O O . ILE A 1 91 ? 10.514 -1.901 -3.513 1.00 86.06 91 ILE A O 1
ATOM 760 N N . CYS A 1 92 ? 10.612 -1.554 -5.732 1.00 81.88 92 CYS A N 1
ATOM 761 C CA . CYS A 1 92 ? 9.164 -1.525 -5.935 1.00 81.88 92 CYS A CA 1
ATOM 762 C C . CYS A 1 92 ? 8.485 -2.824 -5.492 1.00 81.88 92 CYS A C 1
ATOM 764 O O . CYS A 1 92 ? 7.434 -2.758 -4.860 1.00 81.88 92 CYS A O 1
ATOM 766 N N . ILE A 1 93 ? 9.068 -3.991 -5.791 1.00 82.62 93 ILE A N 1
ATOM 767 C CA . ILE A 1 93 ? 8.508 -5.285 -5.374 1.00 82.62 93 ILE A CA 1
ATOM 768 C C . ILE A 1 93 ? 8.504 -5.398 -3.847 1.00 82.62 93 ILE A C 1
ATOM 770 O O . ILE A 1 93 ? 7.460 -5.689 -3.269 1.00 82.62 93 ILE A O 1
ATOM 774 N N . PHE A 1 94 ? 9.634 -5.117 -3.190 1.00 83.62 94 PHE A N 1
ATOM 775 C CA . PHE A 1 94 ? 9.729 -5.188 -1.728 1.00 83.62 94 PHE A CA 1
ATOM 776 C C . PHE A 1 94 ? 8.754 -4.227 -1.037 1.00 83.62 94 PHE A C 1
ATOM 778 O O . PHE A 1 94 ? 8.020 -4.643 -0.142 1.00 83.62 94 PHE A O 1
ATOM 785 N N . PHE A 1 95 ? 8.688 -2.968 -1.479 1.00 80.44 95 PHE A N 1
ATOM 786 C CA . PHE A 1 95 ? 7.770 -1.984 -0.900 1.00 80.44 95 PHE A CA 1
ATOM 787 C C . PHE A 1 95 ? 6.301 -2.327 -1.150 1.00 80.44 95 PHE A C 1
ATOM 789 O O . PHE A 1 95 ? 5.475 -2.172 -0.252 1.00 80.44 95 PHE A O 1
ATOM 796 N N . SER A 1 96 ? 5.965 -2.807 -2.348 1.00 77.12 96 SER A N 1
ATOM 797 C CA . SER A 1 96 ? 4.583 -3.173 -2.678 1.00 77.12 96 SER A CA 1
ATOM 798 C C . SER A 1 96 ? 4.123 -4.398 -1.889 1.00 77.12 96 SER A C 1
ATOM 800 O O . SER A 1 96 ? 2.982 -4.426 -1.441 1.00 77.12 96 SER A O 1
ATOM 802 N N . LEU A 1 97 ? 5.006 -5.378 -1.654 1.00 81.06 97 LEU A N 1
ATOM 803 C CA . LEU A 1 97 ? 4.715 -6.519 -0.780 1.00 81.06 97 LEU A CA 1
ATOM 804 C C . LEU A 1 97 ? 4.512 -6.082 0.670 1.00 81.06 97 LEU A C 1
ATOM 806 O O . LEU A 1 97 ? 3.549 -6.508 1.299 1.00 81.06 97 LEU A O 1
ATOM 810 N N . PHE A 1 98 ? 5.380 -5.209 1.186 1.00 81.81 98 PHE A N 1
ATOM 811 C CA . PHE A 1 98 ? 5.274 -4.714 2.556 1.00 81.81 98 PHE A CA 1
ATOM 812 C C . PHE A 1 98 ? 3.948 -3.975 2.791 1.00 81.81 98 PHE A C 1
ATOM 814 O O . PHE A 1 98 ? 3.209 -4.304 3.715 1.00 81.81 98 PHE A O 1
ATOM 821 N N . VAL A 1 99 ? 3.595 -3.042 1.899 1.00 80.25 99 VAL A N 1
ATOM 822 C CA . VAL A 1 99 ? 2.311 -2.322 1.959 1.00 80.25 99 VAL A CA 1
ATOM 823 C C . VAL A 1 99 ? 1.130 -3.268 1.743 1.00 80.25 99 VAL A C 1
ATOM 825 O O . VAL A 1 99 ? 0.127 -3.152 2.438 1.00 80.25 99 VAL A O 1
ATOM 828 N N . GLY A 1 100 ? 1.244 -4.224 0.818 1.00 74.62 100 GLY A N 1
ATOM 829 C CA . GLY A 1 100 ? 0.195 -5.202 0.536 1.00 74.62 100 GLY A CA 1
ATOM 830 C C . GLY A 1 100 ? -0.123 -6.103 1.729 1.00 74.62 100 GLY A C 1
ATOM 831 O O . GLY A 1 100 ? -1.294 -6.303 2.031 1.00 74.62 100 GLY A O 1
ATOM 832 N N . ILE A 1 101 ? 0.896 -6.602 2.439 1.00 78.88 101 ILE A N 1
ATOM 833 C CA . ILE A 1 101 ? 0.719 -7.426 3.646 1.00 78.88 101 ILE A CA 1
ATOM 834 C C . ILE A 1 101 ? 0.061 -6.606 4.757 1.00 78.88 101 ILE A C 1
ATOM 836 O O . ILE A 1 101 ? -0.917 -7.057 5.349 1.00 78.88 101 ILE A O 1
ATOM 840 N N . LEU A 1 102 ? 0.552 -5.389 5.001 1.00 72.56 102 LEU A N 1
ATOM 841 C CA . LEU A 1 102 ? -0.012 -4.504 6.020 1.00 72.56 102 LEU A CA 1
ATOM 842 C C . LEU A 1 102 ? -1.461 -4.110 5.700 1.00 72.56 102 LEU A C 1
ATOM 844 O O . LEU A 1 102 ? -2.323 -4.144 6.575 1.00 72.56 102 LEU A O 1
ATOM 848 N N . GLY A 1 103 ? -1.750 -3.804 4.433 1.00 68.12 103 GLY A N 1
ATOM 849 C CA . GLY A 1 103 ? -3.104 -3.524 3.960 1.00 68.12 103 GLY A CA 1
ATOM 850 C C . GLY A 1 103 ? -4.025 -4.741 4.079 1.00 68.12 103 GLY A C 1
ATOM 851 O O . GLY A 1 103 ? -5.148 -4.616 4.560 1.00 68.12 103 GLY A O 1
ATOM 852 N N . PHE A 1 104 ? -3.556 -5.937 3.718 1.00 66.19 104 PHE A N 1
ATOM 853 C CA . PHE A 1 104 ? -4.343 -7.166 3.844 1.00 66.19 104 PHE A CA 1
ATOM 854 C C . PHE A 1 104 ? -4.695 -7.475 5.303 1.00 66.19 104 PHE A C 1
ATOM 856 O O . PHE A 1 104 ? -5.855 -7.750 5.598 1.00 66.19 104 PHE A O 1
ATOM 863 N N . MET A 1 105 ? -3.732 -7.351 6.223 1.00 63.84 105 MET A N 1
ATOM 864 C CA . MET A 1 105 ? -3.991 -7.518 7.658 1.00 63.84 105 MET A CA 1
ATOM 865 C C . MET A 1 105 ? -5.011 -6.497 8.186 1.00 63.84 105 MET A C 1
ATOM 867 O O . MET A 1 105 ? -5.827 -6.828 9.038 1.00 63.84 105 MET A O 1
ATOM 871 N N . SER A 1 106 ? -5.028 -5.286 7.626 1.00 59.03 106 SER A N 1
ATOM 872 C CA . SER A 1 106 ? -6.007 -4.245 7.966 1.00 59.03 106 SER A CA 1
ATOM 873 C C . SER A 1 106 ? -7.434 -4.560 7.463 1.00 59.03 106 SER A C 1
ATOM 875 O O . SER A 1 106 ? -8.427 -4.129 8.031 1.00 59.03 106 SER A O 1
ATOM 877 N N . THR A 1 107 ? -7.585 -5.394 6.427 1.00 57.09 107 THR A N 1
ATOM 878 C CA . THR A 1 107 ? -8.910 -5.700 5.840 1.00 57.09 107 THR A CA 1
ATOM 879 C C . THR A 1 107 ? -9.595 -6.912 6.498 1.00 57.09 107 THR A C 1
ATOM 881 O O . THR A 1 107 ? -10.630 -7.387 6.022 1.00 57.09 107 THR A O 1
ATOM 884 N N . GLY A 1 108 ? -9.021 -7.445 7.583 1.00 51.97 108 GLY A N 1
ATOM 885 C CA . GLY A 1 108 ? -9.556 -8.580 8.332 1.00 51.97 108 GLY A CA 1
ATOM 886 C C . GLY A 1 108 ? -10.906 -8.259 8.973 1.00 51.97 108 GLY A C 1
ATOM 887 O O . GLY A 1 108 ? -10.973 -7.646 10.035 1.00 51.97 108 GLY A O 1
ATOM 888 N N . LYS A 1 109 ? -11.999 -8.698 8.336 1.00 47.56 109 LYS A N 1
ATOM 889 C CA . LYS A 1 109 ? -13.358 -8.675 8.895 1.00 47.56 109 LYS A CA 1
ATOM 890 C C . LYS A 1 109 ? -13.417 -9.469 10.207 1.00 47.56 109 LYS A C 1
ATOM 892 O O . LYS A 1 109 ? -13.685 -10.662 10.173 1.00 47.56 109 LYS A O 1
ATOM 897 N N . ASN A 1 110 ? -13.282 -8.787 11.341 1.00 50.47 110 ASN A N 1
ATOM 898 C CA . ASN A 1 110 ? -13.689 -9.282 12.665 1.00 50.47 110 ASN A CA 1
ATOM 899 C C . ASN A 1 110 ? -14.731 -8.357 13.320 1.00 50.47 110 ASN A C 1
ATOM 901 O O . ASN A 1 110 ? -14.776 -8.199 14.537 1.00 50.47 110 ASN A O 1
ATOM 905 N N . SER A 1 111 ? -15.607 -7.741 12.520 1.00 54.03 111 SER A N 1
ATOM 906 C CA . SER A 1 111 ? -16.636 -6.819 13.022 1.00 54.03 111 SER A CA 1
ATOM 907 C C . SER A 1 111 ? -17.683 -7.488 13.919 1.00 54.03 111 SER A C 1
ATOM 909 O O . SER A 1 111 ? -18.342 -6.792 14.680 1.00 54.03 111 SER A O 1
ATOM 911 N N . THR A 1 112 ? -17.849 -8.813 13.852 1.00 53.19 112 THR A N 1
ATOM 912 C CA . THR A 1 112 ? -18.867 -9.522 14.646 1.00 53.19 112 THR A CA 1
ATOM 913 C C . THR A 1 112 ? -18.308 -10.026 15.976 1.00 53.19 112 THR A C 1
ATOM 915 O O . THR A 1 112 ? -18.874 -9.730 17.023 1.00 53.19 112 THR A O 1
ATOM 918 N N . GLN A 1 113 ? -17.153 -10.704 15.974 1.00 54.66 113 GLN A N 1
ATOM 919 C CA . GLN A 1 113 ? -16.542 -11.207 17.214 1.00 54.66 113 GLN A CA 1
ATOM 920 C C . GLN A 1 113 ? -16.027 -10.081 18.118 1.00 54.66 113 GLN A C 1
ATOM 922 O O . GLN A 1 113 ? -16.277 -10.113 19.321 1.00 54.66 113 GLN A O 1
ATOM 927 N N . ASN A 1 114 ? -15.411 -9.036 17.553 1.00 59.56 114 ASN A N 1
ATOM 928 C CA . ASN A 1 114 ? -14.922 -7.914 18.360 1.00 59.56 114 ASN A CA 1
ATOM 929 C C . ASN A 1 114 ? -16.076 -7.048 18.888 1.00 59.56 114 ASN A C 1
ATOM 931 O O . ASN A 1 114 ? -15.953 -6.448 19.952 1.00 59.56 114 ASN A O 1
ATOM 935 N N . ALA A 1 115 ? -17.217 -6.983 18.193 1.00 64.69 115 ALA A N 1
ATOM 936 C CA . ALA A 1 115 ? -18.398 -6.285 18.706 1.00 64.69 115 ALA A CA 1
ATOM 937 C C . ALA A 1 115 ? -19.029 -7.023 19.896 1.00 64.69 115 ALA A C 1
ATOM 939 O O . ALA A 1 115 ? -19.417 -6.382 20.870 1.00 64.69 115 ALA A O 1
ATOM 940 N N . ILE A 1 116 ? -19.088 -8.357 19.844 1.00 75.88 116 ILE A N 1
ATOM 941 C CA . ILE A 1 116 ? -19.578 -9.193 20.949 1.00 75.88 116 ILE A CA 1
ATOM 942 C C . ILE A 1 116 ? -18.643 -9.077 22.158 1.00 75.88 116 ILE A C 1
ATOM 944 O O . ILE A 1 116 ? -19.109 -8.799 23.261 1.00 75.88 116 ILE A O 1
ATOM 948 N N . ALA A 1 117 ? -17.327 -9.195 21.950 1.00 75.50 117 ALA A N 1
ATOM 949 C CA . ALA A 1 117 ? -16.337 -9.060 23.019 1.00 75.50 117 ALA A CA 1
ATOM 950 C C . ALA A 1 117 ? -16.389 -7.677 23.698 1.00 75.50 117 ALA A C 1
ATOM 952 O O . ALA A 1 117 ? -16.411 -7.594 24.925 1.00 75.50 117 ALA A O 1
ATOM 953 N N . ASN A 1 118 ? -16.496 -6.595 22.919 1.00 75.56 118 ASN A N 1
ATOM 954 C CA . ASN A 1 118 ? -16.618 -5.241 23.470 1.00 75.56 118 ASN A CA 1
ATOM 955 C C . ASN A 1 118 ? -17.921 -5.041 24.258 1.00 75.56 118 ASN A C 1
ATOM 957 O O . ASN A 1 118 ? -17.895 -4.445 25.332 1.00 75.56 118 ASN A O 1
ATOM 961 N N . ARG A 1 119 ? -19.050 -5.574 23.770 1.00 80.69 119 ARG A N 1
ATOM 962 C CA . ARG A 1 119 ? -20.333 -5.515 24.491 1.00 80.69 119 ARG A CA 1
ATOM 963 C C . ARG A 1 119 ? -20.298 -6.295 25.806 1.00 80.69 119 ARG A C 1
ATOM 965 O O . ARG A 1 119 ? -20.872 -5.834 26.787 1.00 80.69 119 ARG A O 1
ATOM 9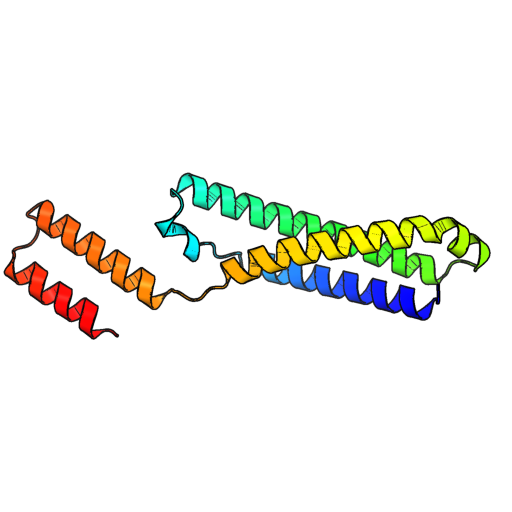72 N N . LEU A 1 120 ? -19.616 -7.441 25.843 1.00 87.94 120 LEU A N 1
ATOM 973 C CA . LEU A 1 120 ? -19.427 -8.220 27.072 1.00 87.94 120 LEU A CA 1
ATOM 974 C C . LEU A 1 120 ? -18.543 -7.480 28.087 1.00 87.94 120 LEU A C 1
ATOM 976 O O . LEU A 1 120 ? -18.892 -7.432 29.263 1.00 87.94 120 LEU A O 1
ATOM 980 N N . LEU A 1 121 ? -17.453 -6.848 27.638 1.00 84.94 121 LEU A N 1
ATOM 981 C CA . LEU A 1 121 ? -16.576 -6.044 28.501 1.00 84.94 121 LEU A CA 1
ATOM 982 C C . LEU A 1 121 ? -17.293 -4.826 29.097 1.00 84.94 121 LEU A C 1
ATOM 984 O O . LEU A 1 121 ? -17.132 -4.524 30.279 1.00 84.94 121 LEU A O 1
ATOM 988 N N . GLU A 1 122 ? -18.096 -4.126 28.295 1.00 86.44 122 GLU A N 1
ATOM 989 C CA . GLU A 1 122 ? -18.888 -2.985 28.762 1.00 86.44 122 GLU A CA 1
ATOM 990 C C . GLU A 1 122 ? -19.956 -3.426 29.776 1.00 86.44 122 GLU A C 1
ATOM 992 O O . GLU A 1 122 ? -20.131 -2.787 30.815 1.00 86.44 122 GLU A O 1
ATOM 997 N N . LEU A 1 123 ? -20.602 -4.570 29.533 1.00 89.62 123 LEU A N 1
ATOM 998 C CA . LEU A 1 123 ? -21.570 -5.164 30.453 1.00 89.62 123 LEU A CA 1
ATOM 999 C C . LEU A 1 123 ? -20.927 -5.573 31.793 1.00 89.62 123 LEU A C 1
ATOM 1001 O O . LEU A 1 123 ? -21.485 -5.296 32.853 1.00 89.62 123 LEU A O 1
ATOM 1005 N N . GLU A 1 124 ? -19.735 -6.175 31.763 1.00 89.00 124 GLU A N 1
ATOM 1006 C CA . GLU A 1 124 ? -18.973 -6.547 32.966 1.00 89.00 124 GLU A CA 1
ATOM 1007 C C . GLU A 1 124 ? -18.504 -5.316 33.758 1.00 89.00 124 GLU A C 1
ATOM 1009 O O . GLU A 1 124 ? -18.432 -5.341 34.988 1.00 89.00 124 GLU A O 1
ATOM 1014 N N . LYS A 1 125 ? -18.204 -4.208 33.071 1.00 89.44 125 LYS A N 1
ATOM 1015 C CA . LYS A 1 125 ? -17.867 -2.938 33.720 1.00 89.44 125 LYS A CA 1
ATOM 1016 C C . LYS A 1 125 ? -19.067 -2.355 34.470 1.00 89.44 125 LYS A C 1
ATOM 1018 O O . LYS A 1 125 ? -18.927 -2.016 35.640 1.00 89.44 125 LYS A O 1
ATOM 1023 N N . LEU A 1 126 ? -20.242 -2.309 33.837 1.00 90.69 126 LEU A N 1
ATOM 1024 C CA . LEU A 1 126 ? -21.479 -1.836 34.475 1.00 90.69 126 LEU A CA 1
ATOM 1025 C C . LEU A 1 126 ? -21.854 -2.677 35.704 1.00 90.69 126 LEU A C 1
ATOM 1027 O O . LEU A 1 126 ? -22.327 -2.135 36.702 1.00 90.69 126 LEU A O 1
ATOM 1031 N N . HIS A 1 127 ? -21.623 -3.991 35.641 1.00 92.12 127 HIS A N 1
ATOM 1032 C CA . HIS A 1 127 ? -21.848 -4.904 36.763 1.00 92.12 127 HIS A CA 1
ATOM 1033 C C . HIS A 1 127 ? -20.890 -4.631 37.924 1.00 92.12 127 HIS A C 1
ATOM 1035 O O . HIS A 1 127 ? -21.333 -4.438 39.055 1.00 92.12 127 HIS A O 1
ATOM 1041 N N . ARG A 1 128 ? -19.586 -4.504 37.643 1.00 89.19 128 ARG A N 1
ATOM 1042 C CA . ARG A 1 128 ? -18.576 -4.158 38.659 1.00 89.19 128 ARG A CA 1
ATOM 1043 C C . ARG A 1 128 ? -18.803 -2.793 39.304 1.00 89.19 128 A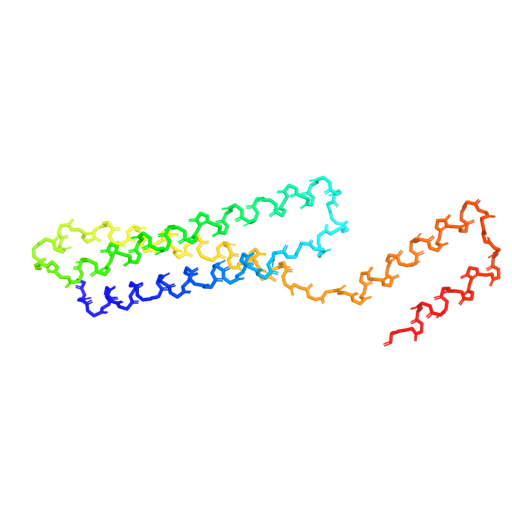RG A C 1
ATOM 1045 O O . ARG A 1 128 ? -18.501 -2.625 40.481 1.00 89.19 128 ARG A O 1
ATOM 1052 N N . GLU A 1 129 ? -19.323 -1.832 38.548 1.00 92.62 129 GLU A N 1
ATOM 1053 C CA . GLU A 1 129 ? -19.677 -0.499 39.049 1.00 92.62 129 GLU A CA 1
ATOM 1054 C C . GLU A 1 129 ? -20.999 -0.490 39.841 1.00 92.62 129 GLU A C 1
ATOM 1056 O O . GLU A 1 129 ? -21.376 0.545 40.388 1.00 92.62 129 GLU A O 1
ATOM 1061 N N . GLY A 1 130 ? -21.700 -1.629 39.934 1.00 91.81 130 GLY A N 1
ATOM 1062 C CA . GLY A 1 130 ? -22.976 -1.754 40.643 1.00 91.81 130 GLY A CA 1
ATOM 1063 C C . GLY A 1 130 ? -24.131 -1.014 39.962 1.00 91.81 130 GLY A C 1
ATOM 1064 O O . GLY A 1 130 ? -25.145 -0.738 40.599 1.00 91.81 130 GLY A O 1
ATOM 1065 N N . LEU A 1 131 ? -23.977 -0.666 38.679 1.00 90.56 131 LEU A N 1
ATOM 1066 C CA . LEU A 1 131 ? -24.974 0.064 37.889 1.00 90.56 131 LEU A CA 1
ATOM 1067 C C . LEU A 1 131 ? -26.078 -0.848 37.344 1.00 90.56 131 LEU A C 1
ATOM 1069 O O . LEU A 1 131 ? -27.123 -0.356 36.920 1.00 90.56 131 LEU A O 1
ATOM 1073 N N . ILE A 1 132 ? -25.840 -2.159 37.341 1.00 92.06 132 ILE A N 1
ATOM 1074 C CA . ILE A 1 132 ? -26.804 -3.192 36.960 1.00 92.06 132 ILE A CA 1
ATOM 1075 C C . ILE A 1 132 ? -26.786 -4.324 37.983 1.00 92.06 132 ILE A C 1
ATOM 1077 O O . ILE A 1 132 ? -25.765 -4.596 38.614 1.00 92.06 132 ILE A O 1
ATOM 1081 N N . THR A 1 133 ? -27.926 -4.987 38.128 1.00 92.06 133 THR A N 1
ATOM 1082 C CA . THR A 1 133 ? -28.083 -6.141 39.027 1.00 92.06 133 THR A CA 1
ATOM 1083 C C . THR A 1 133 ? -27.526 -7.431 38.413 1.00 92.06 133 THR A C 1
ATOM 1085 O O . THR A 1 133 ? -27.400 -7.537 37.192 1.00 92.06 133 THR A O 1
ATOM 1088 N N . ASP A 1 134 ? -27.241 -8.442 39.242 1.00 91.38 134 ASP A N 1
ATOM 1089 C CA . ASP A 1 134 ? -26.791 -9.771 38.786 1.00 91.38 134 ASP A CA 1
ATOM 1090 C C . ASP A 1 134 ? -27.767 -10.396 37.768 1.00 91.38 134 ASP A C 1
ATOM 1092 O O . ASP A 1 134 ? -27.360 -10.966 36.755 1.00 91.38 134 ASP A O 1
ATOM 1096 N N . GLU A 1 135 ? -29.074 -10.227 37.992 1.00 91.19 135 GLU A N 1
ATOM 1097 C CA . GLU A 1 135 ? -30.125 -10.719 37.092 1.00 91.19 135 GLU A CA 1
ATOM 1098 C C . GLU A 1 135 ? -30.186 -9.962 35.758 1.00 91.19 135 GLU A C 1
ATOM 1100 O O . GLU A 1 135 ? -30.575 -10.525 34.733 1.00 91.19 135 GLU A O 1
ATOM 1105 N N . GLU A 1 136 ? -29.847 -8.672 35.737 1.00 89.25 136 GLU A N 1
ATOM 1106 C CA . GLU A 1 136 ? -29.739 -7.905 34.491 1.00 89.25 136 GLU A CA 1
ATOM 1107 C C . GLU A 1 136 ? -28.464 -8.236 33.723 1.00 89.25 136 GLU A C 1
ATOM 1109 O O . GLU A 1 136 ? -28.483 -8.238 32.490 1.00 89.25 136 GLU A O 1
ATOM 1114 N N . TYR A 1 137 ? -27.378 -8.524 34.440 1.00 91.69 137 TYR A N 1
ATOM 1115 C CA . TYR A 1 137 ? -26.110 -8.934 33.859 1.00 91.69 137 TYR A CA 1
ATOM 1116 C C . TYR A 1 137 ? -26.251 -10.257 33.098 1.00 91.69 137 TYR A C 1
ATOM 1118 O O . TYR A 1 137 ? -25.986 -10.294 31.896 1.00 91.69 137 TYR A O 1
ATOM 1126 N N . GLU A 1 138 ? -26.744 -11.321 33.742 1.00 92.31 138 GLU A N 1
ATOM 1127 C CA . GLU A 1 138 ? -26.855 -12.635 33.087 1.00 92.31 138 GLU A CA 1
ATOM 1128 C C . GLU A 1 138 ? -27.828 -12.614 31.899 1.00 92.31 138 GLU A C 1
ATOM 1130 O O . GLU A 1 138 ? -27.536 -13.177 30.846 1.00 92.31 138 GLU A O 1
ATOM 1135 N N . ARG A 1 139 ? -28.936 -11.872 32.000 1.00 92.81 139 ARG A N 1
ATOM 1136 C CA . ARG A 1 139 ? -29.916 -11.753 30.908 1.00 92.81 139 ARG A CA 1
ATOM 1137 C C . ARG A 1 139 ? -29.331 -11.067 29.671 1.00 92.81 139 ARG A C 1
ATOM 1139 O O . ARG A 1 139 ? -29.476 -11.561 28.558 1.00 92.81 139 ARG A O 1
ATOM 1146 N N . LYS A 1 140 ? -28.634 -9.940 29.861 1.00 90.44 140 LYS A N 1
ATOM 1147 C CA . LYS A 1 140 ? -27.999 -9.198 28.757 1.00 90.44 140 LYS A CA 1
ATOM 1148 C C . LYS A 1 140 ? -26.821 -9.960 28.156 1.00 90.44 140 LYS A C 1
ATOM 1150 O O . LYS A 1 140 ? -26.572 -9.848 26.960 1.00 90.44 140 LYS A O 1
ATOM 1155 N N . LYS A 1 141 ? -26.094 -10.720 28.973 1.00 91.12 141 LYS A N 1
ATOM 1156 C CA . LYS A 1 141 ? -24.994 -11.576 28.529 1.00 91.12 141 LYS A CA 1
ATOM 1157 C C . LYS A 1 141 ? -25.499 -12.692 27.614 1.00 91.12 141 LYS A C 1
ATOM 1159 O O . LYS A 1 141 ? -24.930 -12.870 26.539 1.00 91.12 141 LYS A O 1
ATOM 1164 N N . ASP A 1 142 ? -26.589 -13.362 27.983 1.00 91.19 142 ASP A N 1
ATOM 1165 C CA . ASP A 1 142 ? -27.241 -14.367 27.134 1.00 91.19 142 ASP A CA 1
ATOM 1166 C C . ASP A 1 142 ? -27.752 -13.761 25.819 1.00 91.19 142 ASP A C 1
ATOM 1168 O O . ASP A 1 142 ? -27.516 -14.321 24.750 1.00 91.19 142 ASP A O 1
ATOM 1172 N N . ASP A 1 143 ? -28.370 -12.577 25.860 1.00 89.31 143 ASP A N 1
ATOM 1173 C CA . ASP A 1 143 ? -28.818 -11.871 24.650 1.00 89.31 143 ASP A CA 1
ATOM 1174 C C . ASP A 1 143 ? -27.659 -11.528 23.699 1.00 89.31 143 ASP A C 1
ATOM 1176 O O . ASP A 1 143 ? -27.823 -11.560 22.478 1.00 89.31 143 ASP A O 1
ATOM 1180 N N . ILE A 1 144 ? -26.483 -11.188 24.237 1.00 86.44 144 ILE A N 1
ATOM 1181 C CA . ILE A 1 144 ? -25.280 -10.893 23.446 1.00 86.44 144 ILE A CA 1
ATOM 1182 C C . ILE A 1 144 ? -24.685 -12.177 22.850 1.00 86.44 144 ILE A C 1
ATOM 1184 O O . ILE A 1 144 ? -24.240 -12.161 21.701 1.00 86.44 144 ILE A O 1
ATOM 1188 N N . LEU A 1 145 ? -24.684 -13.284 23.598 1.00 84.62 145 LEU A N 1
ATOM 1189 C CA . LEU A 1 145 ? -24.155 -14.574 23.143 1.00 84.62 145 LEU A CA 1
ATOM 1190 C C . LEU A 1 145 ? -25.067 -15.259 22.112 1.00 84.62 145 LEU A C 1
ATOM 1192 O O . LEU A 1 145 ? -24.560 -15.912 21.204 1.00 84.62 145 LEU A O 1
ATOM 1196 N N . ASN A 1 146 ? -26.384 -15.055 22.197 1.00 82.88 146 ASN A N 1
ATOM 1197 C CA . ASN A 1 146 ? -27.380 -15.598 21.264 1.00 82.88 146 ASN A CA 1
ATOM 1198 C C . ASN A 1 146 ? -27.495 -14.820 19.934 1.00 82.88 146 ASN A C 1
ATOM 1200 O O . ASN A 1 146 ? -28.305 -15.178 19.084 1.00 82.88 146 ASN A O 1
ATOM 1204 N N . GLN A 1 147 ? -26.710 -13.754 19.736 1.00 71.81 147 GLN A N 1
ATOM 1205 C CA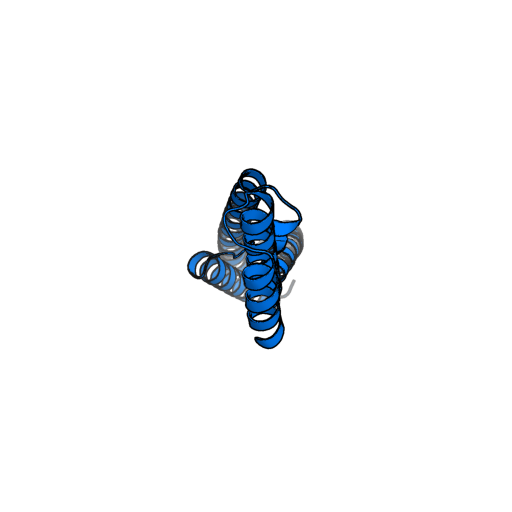 . GLN A 1 147 ? -26.628 -13.008 18.466 1.00 71.81 147 GLN A CA 1
ATOM 1206 C C . GLN A 1 147 ? -25.610 -13.603 17.463 1.00 71.81 147 GLN A C 1
ATOM 1208 O O . GLN A 1 147 ? -25.355 -12.987 16.424 1.00 71.81 147 GLN A O 1
ATOM 1213 N N . LEU A 1 148 ? -25.029 -14.768 17.779 1.00 53.97 148 LEU A N 1
ATOM 1214 C CA . LEU A 1 148 ? -24.171 -15.600 16.916 1.00 53.97 148 LEU A CA 1
ATOM 1215 C C . LEU A 1 148 ? -24.994 -16.524 16.010 1.00 53.97 148 LEU A C 1
ATOM 1217 O O . LEU A 1 148 ? -24.577 -16.683 14.840 1.00 53.97 148 LEU A O 1
#

Secondary structure (DSSP, 8-state):
--HHHHHHHHHHHHHHHHHHHHHHHH----GGGTTTS-HHHHHHHHHHHHHHHHHHHHHHHHHHHHHHHHTTS-HHHHHHHHHHHHHHHHHHHHHHHHHHHHHHHHT---TTHHHHHHHHHHHHHHHHTTSS-HHHHHHHHHHHHTT-

Foldseek 3Di:
DDLVVLLVLLVVLQVLLVVLVVPLVVAQAQVVCPVPDDPVVSVVVSVVLSVLSNVLSVLSNVLSVVSNVLSPDDPVVNVVCVVVNVVSSVVNVVSSVVSVVSSVNRPDPPVLVVVLVVQLVVLVVCVVVVVDDPVRSVVVNVVSVVVD

pLDDT: mean 83.61, std 10.37, range [47.56, 94.44]

Radius of gyration: 24.32 Å; chains: 1; bounding box: 54×24×69 Å